Protein AF-E0VI22-F1 (afdb_monomer_lite)

Structure (mmCIF, N/CA/C/O backbone):
data_AF-E0VI22-F1
#
_entry.id   AF-E0VI22-F1
#
loop_
_atom_site.group_PDB
_atom_site.id
_atom_site.type_symbol
_atom_site.label_atom_id
_atom_site.label_alt_id
_atom_site.label_comp_id
_atom_site.label_asym_id
_atom_site.label_entity_id
_atom_site.label_seq_id
_atom_site.pdbx_PDB_ins_code
_atom_site.Cartn_x
_atom_site.Cartn_y
_atom_site.Cartn_z
_atom_site.occupancy
_atom_site.B_iso_or_equiv
_atom_site.auth_seq_id
_atom_site.auth_comp_id
_atom_site.auth_asym_id
_atom_site.auth_atom_id
_atom_site.pdbx_PDB_model_num
ATOM 1 N N . MET A 1 1 ? -5.867 21.651 3.369 1.00 47.25 1 MET A N 1
ATOM 2 C CA . MET A 1 1 ? -6.503 20.322 3.506 1.00 47.25 1 MET A CA 1
ATOM 3 C C . MET A 1 1 ? -5.617 19.477 4.404 1.00 47.25 1 MET A C 1
ATOM 5 O O . MET A 1 1 ? -4.470 19.249 4.042 1.00 47.25 1 MET A O 1
ATOM 9 N N . GLU A 1 2 ? -6.084 19.069 5.584 1.00 54.69 2 GLU A N 1
ATOM 10 C CA . GLU A 1 2 ? -5.317 18.134 6.416 1.00 54.69 2 GLU A CA 1
ATOM 11 C C . GLU A 1 2 ? -5.342 16.749 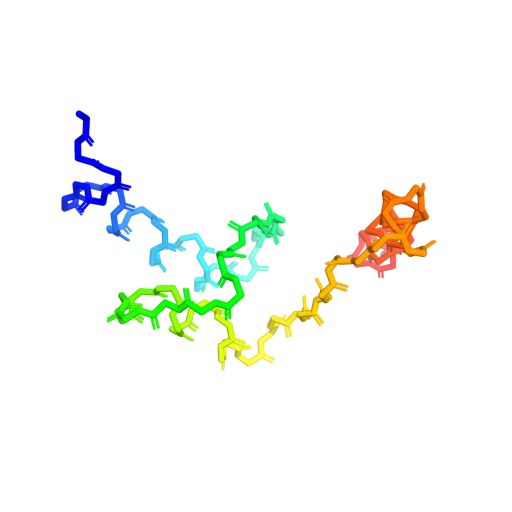5.760 1.00 54.69 2 GLU A C 1
ATOM 13 O O . GLU A 1 2 ? -6.316 16.009 5.893 1.00 54.69 2 GLU A O 1
ATOM 18 N N . LEU A 1 3 ? -4.266 16.394 5.050 1.00 60.16 3 LEU A N 1
ATOM 19 C CA . LEU A 1 3 ? -4.096 15.095 4.380 1.00 60.16 3 LEU A CA 1
ATOM 20 C C . LEU A 1 3 ? -4.246 13.886 5.328 1.00 60.16 3 LEU A C 1
ATOM 22 O O . LEU A 1 3 ? -4.387 12.758 4.875 1.00 60.16 3 LEU A O 1
ATOM 26 N N . PHE A 1 4 ? -4.226 14.118 6.643 1.00 71.56 4 PHE A N 1
ATOM 27 C CA . PHE A 1 4 ? -4.317 13.091 7.673 1.00 71.56 4 PHE A CA 1
ATOM 28 C C . PHE A 1 4 ? -5.199 13.531 8.843 1.00 71.56 4 PHE A C 1
ATOM 30 O O . PHE A 1 4 ? -4.785 13.451 10.004 1.00 71.56 4 PHE A O 1
ATOM 37 N N . SER A 1 5 ? -6.415 13.995 8.550 1.00 83.56 5 SER A N 1
ATOM 38 C CA . SER A 1 5 ? -7.419 14.203 9.600 1.00 83.56 5 SER A CA 1
ATOM 39 C C . SER A 1 5 ? -7.558 12.946 10.473 1.00 83.56 5 SER A C 1
ATOM 41 O O . SER A 1 5 ? -7.375 11.819 10.000 1.00 83.56 5 SER A O 1
ATOM 43 N N . LYS A 1 6 ? -7.925 13.112 11.750 1.00 86.06 6 LYS A N 1
ATOM 44 C CA . LYS A 1 6 ? -8.159 11.974 12.666 1.00 86.06 6 LYS A CA 1
ATOM 45 C C . LYS A 1 6 ? -9.126 10.944 12.069 1.00 86.06 6 LYS A C 1
ATOM 47 O O . LYS A 1 6 ? -8.911 9.743 12.202 1.00 86.06 6 LYS A O 1
ATOM 52 N N . LYS A 1 7 ? -10.150 11.427 11.356 1.00 89.38 7 LYS A N 1
ATOM 53 C CA . LYS A 1 7 ? -11.127 10.589 10.655 1.00 89.38 7 LYS A CA 1
ATOM 54 C C . LYS A 1 7 ? -10.455 9.739 9.577 1.00 89.38 7 LYS A C 1
ATOM 56 O O . LYS A 1 7 ? -10.660 8.533 9.563 1.00 89.38 7 LYS A O 1
ATOM 61 N N . PHE A 1 8 ? -9.623 10.339 8.725 1.00 90.12 8 PHE A N 1
ATOM 62 C CA . PHE A 1 8 ? -8.898 9.608 7.683 1.00 90.12 8 PHE A CA 1
ATOM 63 C C . PHE A 1 8 ? -7.990 8.523 8.274 1.00 90.12 8 PHE A C 1
ATOM 65 O O . PHE A 1 8 ? -8.078 7.374 7.853 1.00 90.12 8 PHE A O 1
ATOM 72 N N . LYS A 1 9 ? -7.189 8.859 9.297 1.00 89.62 9 LYS A N 1
ATOM 73 C CA . LYS A 1 9 ? -6.294 7.891 9.957 1.00 89.62 9 LYS A CA 1
ATOM 74 C C . LYS A 1 9 ? -7.063 6.679 10.491 1.00 89.62 9 LYS A C 1
ATOM 76 O O . LYS A 1 9 ? -6.718 5.553 10.159 1.00 89.62 9 LYS A O 1
ATOM 81 N N . SER A 1 10 ? -8.159 6.924 11.212 1.00 90.88 10 SER A N 1
ATOM 82 C CA . SER A 1 10 ? -8.999 5.856 11.766 1.00 90.88 10 SER A CA 1
ATOM 83 C C . SER A 1 10 ? -9.617 4.959 10.686 1.00 90.88 10 SER A C 1
ATOM 85 O O . SER A 1 10 ? -9.721 3.751 10.878 1.00 90.88 10 SER A O 1
ATOM 87 N N . TYR A 1 11 ? -10.016 5.518 9.539 1.00 92.12 11 TYR A N 1
ATOM 88 C CA . TYR A 1 11 ? -10.519 4.707 8.427 1.00 92.12 11 TYR A CA 1
ATOM 89 C C . TYR A 1 11 ? -9.422 3.860 7.783 1.00 92.12 11 TYR A C 1
ATOM 91 O O . TYR A 1 11 ? -9.652 2.683 7.524 1.00 92.12 11 TYR A O 1
ATOM 99 N N . ILE A 1 12 ? -8.236 4.425 7.557 1.00 91.38 12 ILE A N 1
ATOM 100 C CA . ILE A 1 12 ? -7.109 3.684 6.981 1.00 91.38 12 ILE A CA 1
ATOM 101 C C . ILE A 1 12 ? -6.686 2.530 7.893 1.00 91.38 12 ILE A C 1
ATOM 103 O O . ILE A 1 12 ? -6.497 1.421 7.406 1.00 91.38 12 ILE A O 1
ATOM 107 N N . GLU A 1 13 ? -6.617 2.749 9.207 1.00 90.44 13 GLU A N 1
ATOM 108 C CA . GLU A 1 13 ? -6.319 1.689 10.180 1.00 90.44 13 GLU A CA 1
ATOM 109 C C . GLU A 1 13 ? -7.339 0.543 10.122 1.00 90.44 13 GLU A C 1
ATOM 111 O O . GLU A 1 13 ? -6.956 -0.623 10.198 1.00 90.44 13 GLU A O 1
ATOM 116 N N . LYS A 1 14 ? -8.630 0.848 9.939 1.00 92.75 14 LYS A N 1
ATOM 117 C CA . LYS A 1 14 ? -9.668 -0.181 9.765 1.00 92.75 14 LYS A CA 1
ATOM 118 C C . LYS A 1 14 ? -9.517 -0.944 8.453 1.00 92.75 14 LYS A C 1
ATOM 120 O O . LYS A 1 14 ? -9.717 -2.150 8.438 1.00 92.75 14 LYS A O 1
ATOM 125 N N . VAL A 1 15 ? -9.189 -0.248 7.365 1.00 93.94 15 VAL A N 1
ATOM 126 C CA . VAL A 1 15 ? -9.060 -0.854 6.033 1.00 93.94 15 VAL A CA 1
ATOM 127 C C . VAL A 1 15 ? -7.830 -1.755 5.948 1.00 93.94 15 VAL A C 1
ATOM 129 O O . VAL A 1 15 ? -7.946 -2.872 5.466 1.00 93.94 15 VAL A O 1
ATOM 132 N N . ILE A 1 16 ? -6.675 -1.308 6.446 1.00 92.44 16 ILE A N 1
ATOM 133 C CA . ILE A 1 16 ? -5.411 -2.061 6.351 1.00 92.44 16 ILE A CA 1
ATOM 134 C C . ILE A 1 16 ? -5.458 -3.371 7.140 1.00 92.44 16 ILE A C 1
ATOM 136 O O . ILE A 1 16 ? -4.878 -4.364 6.713 1.00 92.44 16 ILE A O 1
ATOM 140 N N . ASN A 1 17 ? -6.155 -3.374 8.278 1.00 90.69 17 ASN A N 1
ATOM 141 C CA . ASN A 1 17 ? -6.266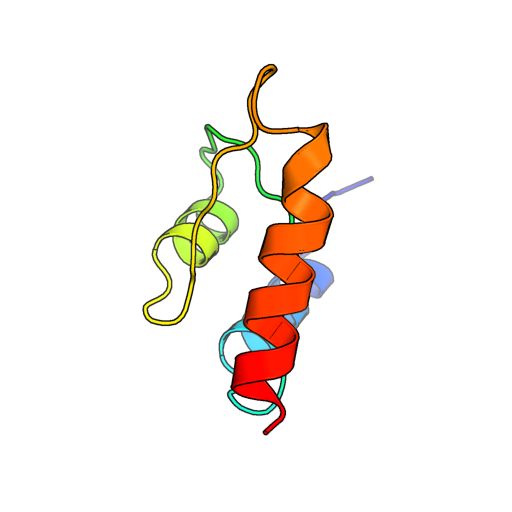 -4.552 9.134 1.00 90.69 17 ASN A CA 1
ATOM 142 C C . ASN A 1 17 ? -7.451 -5.460 8.767 1.00 90.69 17 ASN A C 1
ATOM 144 O O . ASN A 1 17 ? -7.641 -6.483 9.422 1.00 90.69 17 ASN A O 1
ATOM 148 N N . ASN A 1 18 ? -8.267 -5.102 7.769 1.00 93.69 18 ASN A N 1
ATOM 149 C CA . ASN A 1 18 ? -9.381 -5.938 7.336 1.00 93.69 18 ASN A CA 1
ATOM 150 C C . ASN A 1 18 ? -8.913 -6.918 6.240 1.00 93.69 18 ASN A C 1
ATOM 152 O O . ASN A 1 18 ? -8.633 -6.472 5.127 1.00 93.69 18 ASN A O 1
ATOM 156 N N . PRO A 1 19 ? -8.869 -8.237 6.508 1.00 90.50 19 PRO A N 1
ATOM 157 C CA . PRO A 1 19 ? -8.406 -9.226 5.534 1.00 90.50 19 PRO A CA 1
ATOM 158 C C . PRO A 1 19 ? -9.337 -9.391 4.322 1.00 90.50 19 PRO A C 1
ATOM 160 O O . PRO A 1 19 ? -8.907 -9.925 3.305 1.00 90.50 19 PRO A O 1
ATOM 163 N N . GLU A 1 20 ? -10.589 -8.935 4.400 1.00 91.75 20 GLU A N 1
ATOM 164 C CA . GLU A 1 20 ? -11.554 -9.004 3.294 1.00 91.75 20 GLU A CA 1
ATOM 165 C C . GLU A 1 20 ? -11.381 -7.863 2.282 1.00 91.75 20 GLU A C 1
ATOM 167 O O . GLU A 1 20 ? -11.994 -7.875 1.214 1.00 91.75 20 GLU A O 1
ATOM 172 N N . ILE A 1 21 ? -10.568 -6.851 2.607 1.00 92.94 21 ILE A N 1
ATOM 173 C CA . ILE A 1 21 ? -10.372 -5.680 1.756 1.00 92.94 21 ILE A CA 1
ATOM 174 C C . ILE A 1 21 ? -8.997 -5.741 1.105 1.00 92.94 21 ILE A C 1
ATOM 176 O O . ILE A 1 21 ? -7.962 -5.689 1.766 1.00 92.94 21 ILE A O 1
ATOM 180 N N . ILE A 1 22 ? -8.987 -5.743 -0.227 1.00 92.81 22 ILE A N 1
ATOM 181 C CA . ILE A 1 22 ? -7.760 -5.562 -0.996 1.00 92.81 22 ILE A CA 1
ATOM 182 C C . ILE A 1 22 ? -7.500 -4.062 -1.161 1.00 92.81 22 ILE A C 1
ATOM 184 O O . ILE A 1 22 ? -8.279 -3.344 -1.790 1.00 92.81 22 ILE A O 1
ATOM 188 N N . LEU A 1 23 ? -6.390 -3.581 -0.599 1.00 92.75 23 LEU A N 1
ATOM 189 C CA . LEU A 1 23 ? -5.985 -2.178 -0.669 1.00 92.75 23 LEU A CA 1
ATOM 190 C C . LEU A 1 23 ? -4.844 -1.981 -1.672 1.00 92.75 23 LEU A C 1
ATOM 192 O O . LEU A 1 23 ? -3.757 -2.529 -1.509 1.00 92.75 23 LEU A O 1
ATOM 196 N N . VAL A 1 24 ? -5.062 -1.099 -2.648 1.00 94.44 24 VAL A N 1
ATOM 197 C CA . VAL A 1 24 ? -4.001 -0.552 -3.504 1.00 94.44 24 VAL A CA 1
ATOM 198 C C . VAL A 1 24 ? -3.818 0.920 -3.149 1.00 94.44 24 VAL A C 1
ATOM 200 O O . VAL A 1 24 ? -4.755 1.710 -3.257 1.00 94.44 24 VAL A O 1
ATOM 203 N N . ALA A 1 25 ? -2.619 1.297 -2.707 1.00 93.56 25 ALA A N 1
ATOM 204 C CA . ALA A 1 25 ? -2.334 2.651 -2.243 1.00 93.56 25 ALA A CA 1
ATOM 205 C C . ALA A 1 25 ? -0.963 3.145 -2.711 1.00 93.56 25 ALA A C 1
ATOM 207 O O . ALA A 1 25 ? -0.009 2.379 -2.838 1.00 93.56 25 ALA A O 1
ATOM 208 N N . THR A 1 26 ? -0.85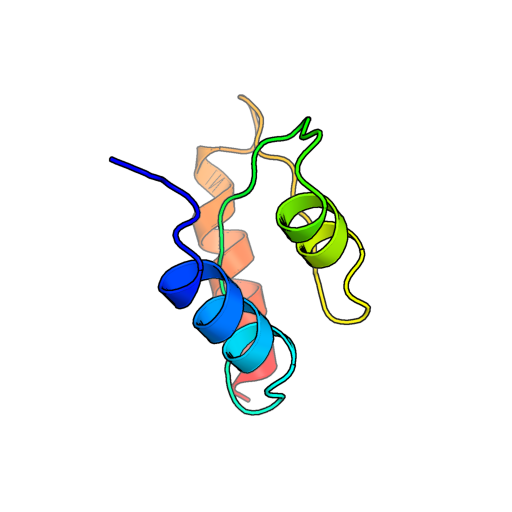0 4.458 -2.916 1.00 94.31 26 THR A N 1
ATOM 209 C CA . THR A 1 26 ? 0.429 5.130 -3.165 1.00 94.31 26 THR A CA 1
ATOM 210 C C . THR A 1 26 ? 0.921 5.800 -1.893 1.00 94.31 26 THR A C 1
ATOM 212 O O . THR A 1 26 ? 0.197 6.590 -1.284 1.00 94.31 26 THR A O 1
ATOM 215 N N . VAL A 1 27 ? 2.17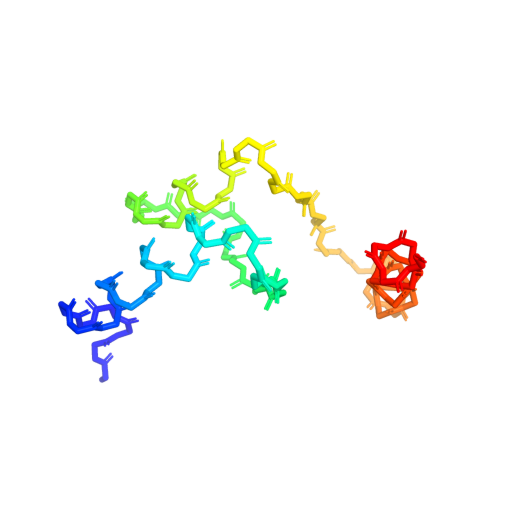4 5.544 -1.530 1.00 93.38 27 VAL A N 1
ATOM 216 C CA . VAL A 1 27 ? 2.837 6.175 -0.386 1.00 93.38 27 VAL A CA 1
ATOM 217 C C . VAL A 1 27 ? 4.115 6.883 -0.832 1.00 93.38 27 VAL A C 1
ATOM 219 O O . VAL A 1 27 ? 4.777 6.426 -1.767 1.00 93.38 27 VAL A O 1
ATOM 222 N N . PRO A 1 28 ? 4.497 8.000 -0.189 1.00 93.06 28 PRO A N 1
ATOM 223 C CA . PRO A 1 28 ? 5.758 8.661 -0.492 1.00 93.06 28 PRO A CA 1
ATOM 224 C C . PRO A 1 28 ? 6.939 7.753 -0.136 1.00 93.06 28 PRO A C 1
ATOM 226 O O . PRO A 1 28 ? 6.934 7.092 0.905 1.00 93.06 28 PRO A O 1
ATOM 229 N N . LEU A 1 29 ? 7.983 7.771 -0.970 1.00 92.00 29 LEU A N 1
ATOM 230 C CA . LEU A 1 29 ? 9.185 6.952 -0.772 1.00 92.00 29 LEU A CA 1
ATOM 231 C C . LEU A 1 29 ? 9.817 7.188 0.609 1.00 92.00 29 LEU A C 1
ATOM 233 O O . LEU A 1 29 ? 10.135 6.236 1.315 1.00 92.00 29 LEU A O 1
ATOM 237 N N . LYS A 1 30 ? 9.920 8.455 1.024 1.00 92.25 30 LYS A N 1
ATOM 238 C CA . LYS A 1 30 ? 10.373 8.865 2.359 1.00 92.25 30 LYS A CA 1
ATOM 239 C C . LYS A 1 30 ? 9.218 9.537 3.095 1.00 92.25 30 LYS A C 1
ATOM 241 O O . LYS A 1 30 ? 8.605 10.453 2.549 1.00 92.25 30 LYS A O 1
ATOM 246 N N . SER A 1 31 ? 8.923 9.095 4.313 1.00 89.56 31 SER A N 1
ATOM 247 C CA . SER A 1 31 ? 7.939 9.735 5.185 1.00 89.56 31 SER A CA 1
ATOM 248 C C . SER A 1 31 ? 8.431 9.748 6.623 1.00 89.56 31 SER A C 1
ATOM 250 O O . SER A 1 31 ? 9.098 8.822 7.064 1.00 89.56 31 SER A O 1
ATOM 252 N N . THR A 1 32 ? 8.077 10.795 7.361 1.00 89.62 32 THR A N 1
ATOM 253 C CA . THR A 1 32 ? 8.189 10.831 8.827 1.00 89.62 32 THR A CA 1
ATOM 254 C C . THR A 1 32 ? 6.850 10.534 9.501 1.00 89.62 32 THR A C 1
ATOM 256 O O . THR A 1 32 ? 6.762 10.540 10.725 1.00 89.62 32 THR A O 1
ATOM 259 N N . ASN A 1 33 ? 5.785 10.300 8.722 1.00 88.69 33 ASN A N 1
ATOM 260 C CA . ASN A 1 33 ? 4.457 10.034 9.255 1.00 88.69 33 ASN A CA 1
ATOM 261 C C . ASN A 1 33 ? 4.362 8.566 9.710 1.00 88.69 33 ASN A C 1
ATOM 263 O O . ASN A 1 33 ? 4.449 7.680 8.855 1.00 88.69 33 ASN A O 1
ATOM 267 N N . PRO A 1 34 ? 4.103 8.297 11.006 1.00 89.62 34 PRO A N 1
ATOM 268 C CA . PRO A 1 34 ? 4.027 6.935 11.530 1.00 89.62 34 PRO A CA 1
ATOM 269 C C . PRO A 1 34 ? 2.991 6.063 10.823 1.00 89.62 34 PRO A C 1
ATOM 271 O O . PRO A 1 34 ? 3.229 4.876 10.640 1.00 89.62 34 PRO A O 1
ATOM 274 N N . LEU A 1 35 ? 1.871 6.649 10.376 1.00 89.75 35 LEU A N 1
ATOM 275 C CA . LEU A 1 35 ? 0.860 5.905 9.628 1.00 89.75 35 LEU A CA 1
ATOM 276 C C . LEU A 1 35 ? 1.467 5.346 8.344 1.00 89.75 35 LEU A C 1
ATOM 278 O O . LEU A 1 35 ? 1.356 4.156 8.102 1.00 89.75 35 LEU A O 1
ATOM 282 N N . VAL A 1 36 ? 2.136 6.195 7.556 1.00 92.31 36 VAL A N 1
ATOM 283 C CA . VAL A 1 36 ? 2.719 5.824 6.258 1.00 92.31 36 VAL A CA 1
ATOM 284 C C . VAL A 1 36 ? 3.781 4.742 6.413 1.00 92.31 36 VAL A C 1
ATOM 286 O O . VAL A 1 36 ? 3.779 3.782 5.646 1.00 92.31 36 VAL A O 1
ATOM 289 N N . GLU A 1 3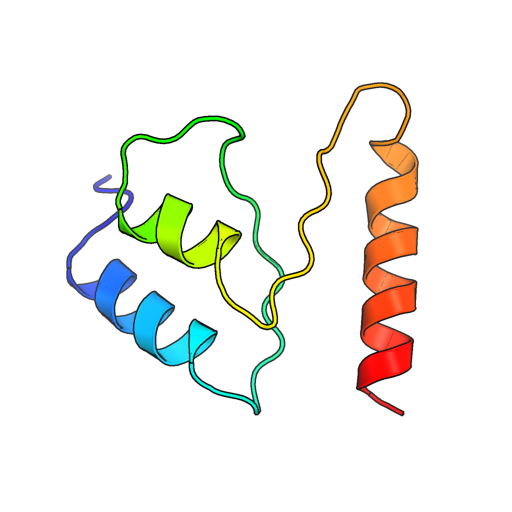7 ? 4.668 4.880 7.398 1.00 92.81 37 GLU A N 1
ATOM 290 C CA . GLU A 1 37 ? 5.685 3.861 7.676 1.00 92.81 37 GLU A CA 1
ATOM 291 C C . GLU A 1 37 ? 5.044 2.553 8.163 1.00 92.81 37 GLU A C 1
ATOM 293 O O . GLU A 1 37 ? 5.437 1.479 7.713 1.00 92.81 37 GLU A O 1
ATOM 298 N N . GLY A 1 38 ? 3.967 2.636 8.952 1.00 92.06 38 GLY A N 1
ATOM 299 C CA . GLY A 1 38 ? 3.145 1.483 9.321 1.00 92.06 38 GLY A CA 1
ATOM 300 C C . GLY A 1 38 ? 2.530 0.760 8.117 1.00 92.06 38 GLY A C 1
ATOM 301 O O . GLY A 1 38 ? 2.583 -0.464 8.065 1.00 92.06 38 GLY A O 1
ATOM 302 N N . ILE A 1 39 ? 2.018 1.489 7.111 1.00 93.38 39 ILE A N 1
ATOM 303 C CA . ILE A 1 39 ? 1.497 0.877 5.868 1.00 93.38 39 ILE A CA 1
ATOM 304 C C . ILE A 1 39 ? 2.610 0.112 5.140 1.00 93.38 39 ILE A C 1
ATOM 306 O O . ILE A 1 39 ? 2.393 -1.008 4.687 1.00 93.38 39 ILE A O 1
ATOM 310 N N . LYS A 1 40 ? 3.806 0.705 5.027 1.00 93.38 40 LYS A N 1
ATOM 311 C CA . LYS A 1 40 ? 4.944 0.092 4.321 1.00 93.38 40 LYS A CA 1
ATOM 312 C C . LYS A 1 40 ? 5.454 -1.176 4.998 1.00 93.38 40 LYS A C 1
ATOM 314 O O . LYS A 1 40 ? 5.922 -2.072 4.306 1.00 93.38 40 LYS A O 1
ATOM 319 N N . MET A 1 41 ? 5.407 -1.219 6.327 1.00 92.69 41 MET A N 1
ATOM 320 C CA . MET A 1 41 ? 5.899 -2.336 7.138 1.00 92.69 41 MET A CA 1
ATOM 321 C C . MET A 1 41 ? 4.819 -3.381 7.442 1.00 92.69 41 MET A C 1
ATOM 323 O O . MET A 1 41 ? 5.093 -4.347 8.151 1.00 92.69 41 MET A O 1
ATOM 327 N N . HIS A 1 42 ? 3.592 -3.197 6.948 1.00 93.69 42 HIS A N 1
ATOM 328 C CA . HIS A 1 42 ? 2.504 -4.126 7.218 1.00 93.69 42 HIS A CA 1
ATOM 329 C C . HIS A 1 42 ? 2.820 -5.516 6.648 1.00 93.69 42 HIS A C 1
ATOM 331 O O . HIS A 1 42 ? 3.262 -5.643 5.510 1.00 93.69 42 HIS A O 1
ATOM 337 N N . GLN A 1 43 ? 2.558 -6.570 7.424 1.00 90.75 43 GLN A N 1
ATOM 338 C CA . GLN A 1 43 ? 2.982 -7.938 7.093 1.00 90.75 43 GLN A CA 1
ATOM 339 C C . GLN A 1 43 ? 2.428 -8.472 5.761 1.00 90.75 43 GLN A C 1
ATOM 341 O O . GLN A 1 43 ? 3.068 -9.293 5.115 1.00 90.75 43 GLN A O 1
ATOM 346 N N . SER A 1 44 ? 1.243 -8.012 5.350 1.00 89.94 44 SER A N 1
ATOM 347 C CA . SER A 1 44 ? 0.609 -8.398 4.083 1.00 89.94 44 SER A CA 1
ATOM 348 C C . SER A 1 44 ? 0.892 -7.423 2.936 1.00 89.94 44 SER A C 1
ATOM 350 O O . SER A 1 44 ? 0.374 -7.605 1.835 1.00 89.94 44 SER A O 1
ATOM 352 N N . ALA A 1 45 ? 1.671 -6.364 3.176 1.00 92.31 45 ALA A N 1
ATOM 353 C CA . ALA A 1 45 ? 1.941 -5.363 2.158 1.00 92.31 45 ALA A CA 1
ATOM 354 C C . ALA A 1 45 ? 2.985 -5.859 1.156 1.00 92.31 45 ALA A C 1
ATOM 356 O O . ALA A 1 45 ? 4.048 -6.362 1.516 1.00 92.31 45 ALA A O 1
ATOM 357 N N . VAL A 1 46 ? 2.708 -5.616 -0.123 1.00 93.38 46 VAL A N 1
ATOM 358 C CA . VAL A 1 46 ? 3.700 -5.731 -1.190 1.00 93.38 46 VAL A CA 1
ATOM 359 C C . VAL A 1 46 ? 4.078 -4.328 -1.642 1.00 93.38 46 VAL A C 1
ATOM 361 O O . VAL A 1 46 ? 3.266 -3.596 -2.209 1.00 93.38 46 VAL A O 1
ATOM 364 N N . LEU A 1 47 ? 5.324 -3.939 -1.377 1.00 94.12 47 LEU A N 1
ATOM 365 C CA . LEU A 1 47 ? 5.830 -2.613 -1.706 1.00 94.12 47 LEU A CA 1
ATOM 366 C C . LEU A 1 47 ? 6.562 -2.633 -3.049 1.00 94.12 47 LEU A C 1
ATOM 368 O O . LEU A 1 47 ? 7.567 -3.319 -3.207 1.00 94.12 47 LEU A O 1
ATOM 372 N N . THR A 1 48 ? 6.100 -1.818 -3.998 1.00 94.19 48 THR A N 1
ATOM 373 C CA . THR A 1 48 ? 6.774 -1.632 -5.290 1.00 94.19 48 THR A CA 1
ATOM 374 C C . THR A 1 48 ? 7.169 -0.173 -5.480 1.00 94.19 48 THR A C 1
ATOM 376 O O . THR A 1 48 ? 6.322 0.715 -5.565 1.00 94.19 48 THR A O 1
ATOM 379 N N . THR A 1 49 ? 8.474 0.082 -5.578 1.00 95.19 49 THR A N 1
ATOM 380 C CA . THR A 1 49 ? 8.998 1.429 -5.831 1.00 95.19 49 THR A CA 1
ATOM 381 C C . THR A 1 49 ? 8.894 1.768 -7.313 1.00 95.19 49 THR A C 1
ATOM 383 O O . THR A 1 49 ? 9.559 1.165 -8.161 1.00 95.19 49 THR A O 1
ATOM 386 N N . VAL A 1 50 ? 8.080 2.774 -7.627 1.00 95.25 50 VAL A N 1
ATOM 387 C CA . VAL A 1 50 ? 7.947 3.296 -8.989 1.00 95.25 50 VAL A CA 1
ATOM 388 C C . VAL A 1 50 ? 9.166 4.151 -9.342 1.00 95.25 50 VAL A C 1
ATOM 390 O O . VAL A 1 50 ? 9.567 5.038 -8.590 1.00 95.25 50 VAL A O 1
ATOM 393 N N . ASN A 1 51 ? 9.748 3.898 -10.507 1.00 95.94 51 ASN A N 1
ATOM 394 C CA . ASN A 1 51 ? 10.863 4.637 -11.080 1.00 95.94 51 ASN A CA 1
ATOM 395 C C . ASN A 1 51 ? 10.616 4.911 -12.575 1.00 95.94 51 ASN A C 1
ATOM 397 O O . ASN A 1 51 ? 9.625 4.475 -13.163 1.00 95.94 51 ASN A O 1
ATOM 401 N N . ARG A 1 52 ? 11.525 5.651 -13.221 1.00 96.81 52 ARG A N 1
ATOM 402 C CA . ARG A 1 52 ? 11.371 6.049 -14.631 1.00 96.81 52 ARG A CA 1
ATOM 403 C C . ARG A 1 52 ? 11.254 4.858 -15.592 1.00 96.81 52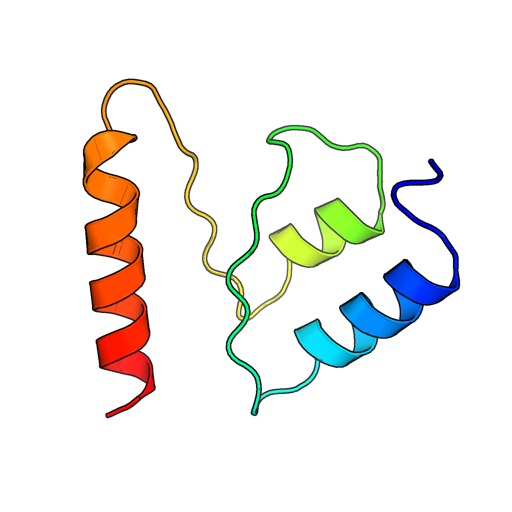 ARG A C 1
ATOM 405 O O . ARG A 1 52 ? 10.592 4.994 -16.616 1.00 96.81 52 ARG A O 1
ATOM 412 N N . GLN A 1 53 ? 11.897 3.735 -15.282 1.00 96.56 53 GLN A N 1
ATOM 413 C CA . GLN A 1 53 ? 11.958 2.559 -16.149 1.00 96.56 53 GLN A CA 1
ATOM 414 C C . GLN A 1 53 ? 10.705 1.689 -16.012 1.00 96.56 53 GLN A C 1
ATOM 416 O O . GLN A 1 53 ? 10.168 1.240 -17.020 1.00 96.56 53 GLN A O 1
ATOM 421 N N . ASN A 1 54 ? 10.202 1.490 -14.790 1.00 94.75 54 ASN A N 1
ATOM 422 C CA . ASN A 1 54 ? 9.067 0.599 -14.541 1.00 94.75 54 ASN A CA 1
ATOM 423 C C . ASN A 1 54 ? 7.696 1.298 -14.576 1.00 94.75 54 ASN A C 1
ATOM 425 O O . ASN A 1 54 ? 6.691 0.600 -14.665 1.00 94.75 54 ASN A O 1
ATOM 429 N N . ARG A 1 55 ? 7.628 2.643 -14.572 1.00 94.12 55 ARG A N 1
ATOM 430 C CA . ARG A 1 55 ? 6.370 3.415 -14.432 1.00 94.12 55 ARG A CA 1
ATOM 431 C C . ARG A 1 55 ? 5.215 2.947 -15.323 1.00 94.12 55 ARG A C 1
ATOM 433 O O . ARG A 1 55 ? 4.083 2.895 -14.863 1.00 94.12 55 ARG A O 1
ATOM 440 N N . ASN A 1 56 ? 5.503 2.602 -16.579 1.00 96.69 56 ASN A N 1
ATOM 441 C CA . ASN A 1 56 ? 4.480 2.225 -17.555 1.00 96.69 56 ASN A CA 1
ATOM 442 C C . ASN A 1 56 ? 4.034 0.762 -17.384 1.00 96.69 56 ASN A C 1
ATOM 444 O O . ASN A 1 56 ? 2.965 0.399 -17.858 1.00 96.69 56 ASN A O 1
ATOM 448 N N . GLY A 1 57 ? 4.848 -0.071 -16.727 1.00 96.44 57 GLY A N 1
ATOM 449 C CA . GLY A 1 57 ? 4.559 -1.482 -16.466 1.00 96.44 57 GLY A CA 1
ATOM 450 C C . GLY A 1 57 ? 3.870 -1.740 -15.124 1.00 96.44 57 GLY A C 1
ATOM 451 O O . GLY A 1 57 ? 3.230 -2.775 -14.974 1.00 96.44 57 GLY A O 1
ATOM 452 N N . ILE A 1 58 ? 3.949 -0.803 -14.169 1.00 95.38 58 ILE A N 1
ATOM 453 C CA . ILE A 1 58 ? 3.330 -0.932 -12.836 1.00 95.38 58 ILE A CA 1
ATOM 454 C C . ILE A 1 58 ? 1.844 -1.326 -12.890 1.00 95.38 58 ILE A C 1
ATOM 456 O O . ILE A 1 58 ? 1.469 -2.223 -12.137 1.00 95.38 58 ILE A O 1
ATOM 460 N N . PRO A 1 59 ? 0.993 -0.742 -13.760 1.00 95.06 59 PRO A N 1
ATOM 461 C CA . PRO A 1 59 ? -0.413 -1.138 -13.816 1.00 95.06 59 PRO A CA 1
ATOM 462 C C . PRO A 1 59 ? -0.608 -2.631 -14.111 1.00 95.06 59 PRO A C 1
ATOM 464 O O . PRO A 1 59 ? -1.427 -3.273 -13.461 1.00 95.06 59 PRO A O 1
ATOM 467 N N . ASN A 1 60 ? 0.181 -3.201 -15.027 1.00 95.50 60 ASN A N 1
ATOM 468 C CA . ASN A 1 60 ? 0.091 -4.621 -15.374 1.00 95.50 60 ASN A CA 1
ATOM 469 C C . ASN A 1 60 ? 0.511 -5.513 -14.202 1.00 95.50 60 ASN A C 1
ATOM 471 O O . ASN A 1 60 ? -0.163 -6.498 -13.921 1.00 95.50 60 ASN A O 1
ATOM 475 N N . VAL A 1 61 ? 1.570 -5.124 -13.483 1.00 93.31 61 VAL A N 1
ATOM 476 C CA . VAL A 1 61 ? 2.029 -5.831 -12.276 1.00 93.31 61 VAL A CA 1
ATOM 477 C C . VAL A 1 61 ? 0.931 -5.850 -11.209 1.00 93.31 61 VAL A C 1
ATOM 479 O O . VAL A 1 61 ? 0.640 -6.899 -10.643 1.00 93.31 61 VAL A O 1
ATOM 482 N N . ILE A 1 62 ? 0.276 -4.709 -10.964 1.00 94.25 62 ILE A N 1
ATOM 483 C CA . ILE A 1 62 ? -0.822 -4.621 -9.991 1.00 94.25 62 ILE A CA 1
ATOM 484 C C . ILE A 1 62 ? -1.988 -5.524 -10.413 1.00 94.25 62 ILE A C 1
ATOM 486 O O . ILE A 1 62 ? -2.501 -6.276 -9.589 1.00 94.25 62 ILE A O 1
ATOM 490 N N . LEU A 1 63 ? -2.397 -5.481 -11.684 1.00 94.69 63 LEU A N 1
ATOM 491 C CA . LEU A 1 63 ? -3.502 -6.303 -12.189 1.00 94.69 63 LEU A CA 1
ATOM 492 C C . LEU A 1 63 ? -3.213 -7.803 -12.074 1.00 94.69 63 LEU A C 1
ATOM 494 O O . LEU A 1 63 ? -4.091 -8.565 -11.674 1.00 94.69 63 LEU A O 1
ATOM 498 N N . GLU A 1 64 ? -1.992 -8.232 -12.386 1.00 94.19 64 GLU A N 1
ATOM 499 C CA . GLU A 1 64 ? -1.578 -9.629 -12.243 1.00 94.19 64 GLU A CA 1
ATOM 500 C C . GLU A 1 64 ? -1.664 -10.098 -10.785 1.00 94.19 64 GLU A C 1
ATOM 502 O O . GLU A 1 64 ? -2.215 -11.165 -10.504 1.00 94.19 64 GLU A O 1
ATOM 507 N N . MET A 1 65 ? -1.196 -9.274 -9.845 1.00 91.75 65 MET A N 1
ATOM 508 C CA . MET A 1 65 ? -1.293 -9.571 -8.416 1.00 91.75 65 MET A CA 1
ATOM 509 C C . MET A 1 65 ? -2.744 -9.679 -7.944 1.00 91.75 65 MET A C 1
ATOM 511 O O . MET A 1 65 ? -3.086 -10.634 -7.251 1.00 91.75 65 MET A O 1
ATOM 515 N N . LEU A 1 66 ? -3.605 -8.737 -8.341 1.00 92.44 66 LEU A N 1
ATOM 516 C CA . LEU A 1 66 ? -5.026 -8.756 -7.982 1.00 92.44 66 LEU A CA 1
ATOM 517 C C . LEU A 1 66 ? -5.726 -10.010 -8.518 1.00 92.44 66 LEU A C 1
ATOM 519 O O . LEU A 1 66 ? -6.454 -10.670 -7.781 1.00 92.44 66 LEU A O 1
ATOM 523 N N . ASN A 1 67 ? -5.453 -10.390 -9.766 1.00 93.50 67 ASN A N 1
ATOM 524 C CA . ASN A 1 67 ? -6.034 -11.586 -10.374 1.00 93.50 67 ASN A CA 1
ATOM 525 C C . ASN A 1 67 ? -5.612 -12.885 -9.675 1.00 93.50 67 ASN A C 1
ATOM 527 O O . ASN A 1 67 ? -6.362 -13.855 -9.703 1.00 93.50 67 ASN A O 1
ATOM 531 N N . ASN A 1 68 ? -4.429 -12.931 -9.060 1.00 89.19 68 ASN A N 1
ATOM 532 C CA . ASN A 1 68 ? -3.985 -14.100 -8.299 1.00 89.19 68 ASN A CA 1
ATOM 533 C C . ASN A 1 68 ? -4.606 -14.182 -6.898 1.00 89.19 68 ASN A C 1
ATOM 535 O O . ASN A 1 68 ? -4.647 -15.269 -6.335 1.00 89.19 68 ASN A O 1
ATOM 539 N N . LEU A 1 69 ? -5.095 -13.065 -6.352 1.00 85.19 69 LEU A N 1
ATOM 540 C CA . LEU A 1 69 ? -5.743 -13.006 -5.038 1.00 85.19 69 LEU A CA 1
ATOM 541 C C . LEU A 1 69 ? -7.255 -13.276 -5.090 1.00 85.19 69 LEU A C 1
ATOM 543 O O . LEU A 1 69 ? -7.836 -13.621 -4.069 1.00 85.19 69 LEU A O 1
ATOM 547 N N . ILE A 1 70 ? -7.889 -13.085 -6.253 1.00 80.12 70 ILE A N 1
ATOM 548 C CA . ILE A 1 70 ? -9.350 -13.208 -6.447 1.00 80.12 70 ILE A CA 1
ATOM 549 C C . ILE A 1 70 ? -9.745 -14.584 -7.038 1.00 80.12 70 ILE A C 1
ATOM 551 O O . ILE A 1 70 ? -10.925 -14.859 -7.244 1.00 80.12 70 ILE A O 1
ATOM 555 N N . LYS A 1 71 ? -8.769 -15.456 -7.316 1.00 59.06 71 LYS A N 1
ATOM 556 C CA . LYS A 1 71 ? -9.009 -16.852 -7.725 1.00 59.06 71 LYS A CA 1
ATOM 557 C C . LYS A 1 71 ? -9.444 -17.710 -6.546 1.00 59.06 71 LYS A C 1
ATOM 559 O O . LYS A 1 71 ? -10.325 -18.564 -6.778 1.00 59.06 71 LYS A O 1
#

Foldseek 3Di:
DPPCDVVNLVVLVVQLPDPVHDDDDDADPDDPDPSRVCQVPPPPDDDDDDDPVCPVVVVVVVVVVVVVVVD

InterPro domains:
  IPR004948 Nucleoside-triphosphatase, THEP1 type [PF03266] (1-63)
  IPR027417 P-loop containing nucleoside triphosphate hydrolase [G3DSA:3.40.50.300] (1-68)

Sequence (71 aa):
MELFSKKFKSYIEKVINNPEIILVATVPLKSTNPLVEGIKMHQSAVLTTVNRQNRNGIPNVILEMLNNLIK

Radius of gyration: 13.6 Å; chains: 1; bounding box: 24×37×30 Å

Secondary structure (DSSP, 8-state):
--TT-HHHHHHHHHHHT-TT--------SS---HHHHHHHT-TT-------TTTTTTHHHHHHHHHHHH--

pLDDT: mean 89.89, std 9.34, range [47.25, 96.81]

Organism: Pediculus humanus subsp. corporis (NCBI:txid121224)